Protein AF-A0A970VXB3-F1 (afdb_monomer_lite)

Structure (mmCIF, N/CA/C/O backbone):
data_AF-A0A970VXB3-F1
#
_entry.id   AF-A0A970VXB3-F1
#
loop_
_atom_site.group_PDB
_atom_site.id
_atom_site.type_symbol
_atom_site.label_atom_id
_atom_site.label_alt_id
_atom_site.label_comp_id
_atom_site.label_asym_id
_atom_site.label_entity_id
_atom_site.label_seq_id
_atom_site.pdbx_PDB_ins_code
_atom_site.Cartn_x
_atom_site.Cartn_y
_atom_site.Cartn_z
_atom_site.occupancy
_atom_site.B_iso_or_equiv
_atom_site.auth_seq_id
_atom_site.auth_comp_id
_atom_site.auth_asym_id
_atom_site.auth_atom_id
_atom_site.pdbx_PDB_model_num
ATOM 1 N N . ALA A 1 1 ? 6.087 -14.172 -5.272 1.00 83.75 1 ALA A N 1
ATOM 2 C CA . ALA A 1 1 ? 5.146 -13.213 -4.650 1.00 83.75 1 ALA A CA 1
ATOM 3 C C . ALA A 1 1 ? 5.205 -11.842 -5.327 1.00 83.75 1 ALA A C 1
ATOM 5 O O . ALA A 1 1 ? 4.204 -11.451 -5.906 1.00 83.75 1 ALA A O 1
ATOM 6 N N . ILE A 1 2 ? 6.368 -11.170 -5.339 1.00 90.56 2 ILE A N 1
ATOM 7 C CA . ILE A 1 2 ? 6.547 -9.826 -5.929 1.00 90.56 2 ILE A CA 1
ATOM 8 C C . ILE A 1 2 ? 6.097 -9.754 -7.395 1.00 90.56 2 ILE A C 1
ATOM 10 O O . ILE A 1 2 ? 5.253 -8.927 -7.710 1.00 90.56 2 ILE A O 1
ATOM 14 N N . LYS A 1 3 ? 6.582 -10.652 -8.270 1.00 89.19 3 LYS A N 1
ATOM 15 C CA . LYS A 1 3 ? 6.194 -10.663 -9.695 1.00 89.19 3 LYS A CA 1
ATOM 16 C C . LYS A 1 3 ? 4.674 -10.726 -9.892 1.00 89.19 3 LYS A C 1
ATOM 18 O O . LYS A 1 3 ? 4.113 -9.828 -10.497 1.00 89.19 3 LYS A O 1
ATOM 23 N N . ARG A 1 4 ? 4.006 -11.697 -9.256 1.00 88.50 4 ARG A N 1
ATOM 24 C CA . ARG A 1 4 ? 2.537 -11.823 -9.287 1.00 88.50 4 ARG A CA 1
ATOM 25 C C . ARG A 1 4 ? 1.829 -10.537 -8.844 1.00 88.50 4 ARG A C 1
ATOM 27 O O . ARG A 1 4 ? 0.885 -10.111 -9.490 1.00 88.50 4 ARG A O 1
ATOM 34 N N . TYR A 1 5 ? 2.288 -9.911 -7.757 1.00 89.12 5 TYR A N 1
ATOM 35 C CA . TYR A 1 5 ? 1.727 -8.634 -7.308 1.00 89.12 5 TYR A CA 1
ATOM 36 C C . TYR A 1 5 ? 1.902 -7.526 -8.358 1.00 89.12 5 TYR A C 1
ATOM 38 O O . TYR A 1 5 ? 0.970 -6.769 -8.603 1.00 89.12 5 TYR A O 1
ATOM 46 N N . LEU A 1 6 ? 3.073 -7.438 -8.994 1.00 89.56 6 LEU A N 1
ATOM 47 C CA . LEU A 1 6 ? 3.355 -6.437 -10.025 1.00 89.56 6 LEU A CA 1
ATOM 48 C C . LEU A 1 6 ? 2.587 -6.683 -11.330 1.00 89.56 6 LEU A C 1
ATOM 50 O O . LEU A 1 6 ? 2.258 -5.717 -12.019 1.00 89.56 6 LEU A O 1
ATOM 54 N N . ASP A 1 7 ? 2.271 -7.934 -11.660 1.00 85.75 7 ASP A N 1
ATOM 55 C CA . ASP A 1 7 ? 1.432 -8.282 -12.815 1.00 85.75 7 ASP A CA 1
ATOM 56 C C . ASP A 1 7 ? -0.007 -7.761 -12.633 1.00 85.75 7 ASP A C 1
ATOM 58 O O . ASP A 1 7 ? -0.636 -7.299 -13.583 1.00 85.75 7 ASP A O 1
ATOM 62 N N . GLU A 1 8 ? -0.503 -7.762 -11.393 1.00 83.31 8 GLU A N 1
ATOM 63 C CA . GLU A 1 8 ? -1.826 -7.250 -11.011 1.00 83.31 8 GLU A CA 1
ATOM 64 C C . GLU A 1 8 ? -1.806 -5.766 -10.594 1.00 83.31 8 GLU A C 1
ATOM 66 O O . GLU A 1 8 ? -2.852 -5.173 -10.312 1.00 83.31 8 GLU A O 1
ATOM 71 N N . PHE A 1 9 ? -0.625 -5.145 -10.519 1.00 83.38 9 PHE A N 1
ATOM 72 C CA . PHE A 1 9 ? -0.478 -3.774 -10.047 1.00 83.38 9 PHE A CA 1
ATOM 73 C C . PHE A 1 9 ? -0.912 -2.774 -11.134 1.00 83.38 9 PHE A C 1
ATOM 75 O O . PHE A 1 9 ? -0.262 -2.686 -12.179 1.00 83.38 9 PHE A O 1
ATOM 82 N N . PRO A 1 10 ? -1.961 -1.963 -10.888 1.00 76.50 10 PRO A N 1
ATOM 83 C CA . PRO A 1 10 ? -2.535 -1.085 -11.909 1.00 76.50 10 PRO A CA 1
ATOM 84 C C . PRO A 1 10 ? -1.721 0.197 -12.153 1.00 76.50 10 PRO A C 1
ATOM 86 O O . PRO A 1 10 ? -2.084 0.998 -13.010 1.00 76.50 10 PRO A O 1
ATOM 89 N N . GLY A 1 11 ? -0.670 0.436 -11.362 1.00 80.38 11 GLY A N 1
ATOM 90 C CA . GLY A 1 11 ? 0.188 1.610 -11.483 1.00 80.38 11 GLY A CA 1
ATOM 91 C C . GLY A 1 11 ? 1.402 1.373 -12.381 1.00 80.38 11 GLY A C 1
ATOM 92 O O . GLY A 1 11 ? 1.850 0.243 -12.583 1.00 80.38 11 GLY A O 1
ATOM 93 N N . ASP A 1 12 ? 1.970 2.479 -12.859 1.00 88.62 12 ASP A N 1
ATOM 94 C CA . ASP A 1 12 ? 3.166 2.479 -13.709 1.00 88.62 12 ASP A CA 1
ATOM 95 C C . ASP A 1 12 ? 4.457 2.759 -12.918 1.00 88.62 12 ASP A C 1
ATOM 97 O O . ASP A 1 12 ? 5.542 2.668 -13.484 1.00 88.62 12 ASP A O 1
ATOM 101 N N . ILE A 1 13 ? 4.358 3.111 -11.629 1.00 91.25 13 ILE A N 1
ATOM 102 C CA . ILE A 1 13 ? 5.490 3.438 -10.749 1.00 91.25 13 ILE A CA 1
ATOM 103 C C . ILE A 1 13 ? 5.315 2.716 -9.405 1.00 91.25 13 ILE A C 1
ATOM 105 O O . ILE A 1 13 ? 4.220 2.725 -8.839 1.00 91.25 13 ILE A O 1
ATOM 109 N N . ILE A 1 14 ? 6.384 2.099 -8.897 1.00 93.44 14 ILE A N 1
ATOM 110 C CA . ILE A 1 14 ? 6.395 1.327 -7.646 1.00 93.44 14 ILE A CA 1
ATOM 111 C C . ILE A 1 14 ? 7.708 1.544 -6.873 1.00 93.44 14 ILE A C 1
ATOM 113 O O . ILE A 1 14 ? 8.759 1.781 -7.469 1.00 93.44 14 ILE A O 1
ATOM 117 N N . CYS A 1 15 ? 7.678 1.412 -5.544 1.00 93.81 15 CYS A N 1
ATOM 118 C CA . CYS A 1 15 ? 8.873 1.363 -4.692 1.00 93.81 15 CYS A CA 1
ATOM 119 C C . CYS A 1 15 ? 8.876 0.133 -3.770 1.00 93.81 15 CYS A C 1
ATOM 121 O O . CYS A 1 15 ? 7.838 -0.491 -3.531 1.00 93.81 15 CYS A O 1
ATOM 123 N N . ALA A 1 16 ? 10.042 -0.203 -3.206 1.00 93.56 16 ALA A N 1
ATOM 124 C CA . ALA A 1 16 ? 10.208 -1.376 -2.342 1.00 93.56 16 ALA A CA 1
ATOM 125 C C . ALA A 1 16 ? 9.303 -1.346 -1.093 1.00 93.56 16 ALA A C 1
ATOM 127 O O . ALA A 1 16 ? 8.731 -2.371 -0.734 1.00 93.56 16 ALA A O 1
ATOM 128 N N . LEU A 1 17 ? 9.081 -0.178 -0.473 1.00 91.38 17 LEU A N 1
ATOM 129 C CA . LEU A 1 17 ? 8.138 -0.066 0.652 1.00 91.38 17 LEU A CA 1
ATOM 130 C C . LEU A 1 17 ? 6.707 -0.417 0.243 1.00 91.38 17 LEU A C 1
ATOM 132 O O . LEU A 1 17 ? 5.981 -1.062 0.998 1.00 91.38 17 LEU A O 1
ATOM 136 N N . GLN A 1 18 ? 6.294 -0.026 -0.959 1.00 90.19 18 GLN A N 1
ATOM 137 C CA . GLN A 1 18 ? 4.979 -0.386 -1.459 1.00 90.19 18 GLN A CA 1
ATOM 138 C C . GLN A 1 18 ? 4.872 -1.896 -1.695 1.00 90.19 18 GLN A C 1
ATOM 140 O O . GLN A 1 18 ? 3.875 -2.502 -1.312 1.00 90.19 18 GLN A O 1
ATOM 145 N N . VAL A 1 19 ? 5.918 -2.521 -2.242 1.00 93.12 19 VAL A N 1
ATOM 146 C CA . VAL A 1 19 ? 5.995 -3.982 -2.401 1.00 93.12 19 VAL A CA 1
ATOM 147 C C . VAL A 1 19 ? 5.939 -4.700 -1.050 1.00 93.12 19 VAL A C 1
ATOM 149 O O . VAL A 1 19 ? 5.197 -5.674 -0.926 1.00 93.12 19 VAL A O 1
ATOM 152 N N . TRP A 1 20 ? 6.646 -4.206 -0.030 1.00 92.62 20 TRP A N 1
ATOM 153 C CA . TRP A 1 20 ? 6.601 -4.747 1.331 1.00 92.62 20 TRP A CA 1
ATOM 154 C C . TRP A 1 20 ? 5.172 -4.793 1.870 1.00 92.62 20 TRP A C 1
ATOM 156 O O . TRP A 1 20 ? 4.664 -5.861 2.210 1.00 92.62 20 TRP A O 1
ATOM 166 N N . TYR A 1 21 ? 4.499 -3.643 1.899 1.00 87.75 21 TYR A N 1
ATOM 167 C CA . TYR A 1 21 ? 3.179 -3.542 2.514 1.00 87.75 21 TYR A CA 1
ATOM 168 C C . TYR A 1 21 ? 2.065 -4.172 1.668 1.00 87.75 21 TYR A C 1
ATOM 170 O O . TYR A 1 21 ? 1.123 -4.729 2.228 1.00 87.75 21 TYR A O 1
ATOM 178 N N . GLU A 1 22 ? 2.133 -4.069 0.338 1.00 86.00 22 GLU A N 1
ATOM 179 C CA . GLU A 1 22 ? 1.038 -4.476 -0.558 1.00 86.00 22 GLU A CA 1
ATOM 180 C C . GLU A 1 22 ? 1.261 -5.834 -1.216 1.00 86.00 22 GLU A C 1
ATOM 182 O O . GLU A 1 22 ? 0.327 -6.627 -1.311 1.00 86.00 22 GLU A O 1
ATOM 187 N N . GLY A 1 23 ? 2.483 -6.110 -1.667 1.00 87.00 23 GLY A N 1
ATOM 188 C CA . GLY A 1 23 ? 2.803 -7.339 -2.391 1.00 87.00 23 GLY A CA 1
ATOM 189 C C . GLY A 1 23 ? 3.182 -8.503 -1.484 1.00 87.00 23 GLY A C 1
ATOM 190 O O . GLY A 1 23 ? 2.880 -9.655 -1.801 1.00 87.00 23 GLY A O 1
ATOM 191 N N . LEU A 1 24 ? 3.841 -8.212 -0.361 1.00 88.25 24 LEU A N 1
ATOM 192 C CA . LEU A 1 24 ? 4.308 -9.217 0.596 1.00 88.25 24 LEU A CA 1
ATOM 193 C C . LEU A 1 24 ? 3.442 -9.296 1.859 1.00 88.25 24 LEU A C 1
ATOM 195 O O . LEU A 1 24 ? 3.561 -10.257 2.612 1.00 88.25 24 LEU A O 1
ATOM 199 N N . GLY A 1 25 ? 2.551 -8.323 2.077 1.00 83.38 25 GLY A N 1
ATOM 200 C CA . GLY A 1 25 ? 1.706 -8.263 3.272 1.00 83.38 25 GLY A CA 1
ATOM 201 C C . GLY A 1 25 ? 2.492 -7.980 4.554 1.00 83.38 25 GLY A C 1
ATOM 202 O O . GLY A 1 25 ? 2.053 -8.368 5.636 1.00 83.38 25 GLY A O 1
ATOM 203 N N . GLY A 1 26 ? 3.651 -7.332 4.430 1.00 83.31 26 GLY A N 1
ATOM 204 C CA . GLY A 1 26 ? 4.504 -6.959 5.545 1.00 83.31 26 GLY A CA 1
ATOM 205 C C . GLY A 1 26 ? 3.818 -5.996 6.516 1.00 83.31 26 GLY A C 1
ATOM 206 O O . GLY A 1 26 ? 2.949 -5.203 6.144 1.00 83.31 26 GLY A O 1
ATOM 207 N N . CYS A 1 27 ? 4.228 -6.063 7.780 1.00 81.56 27 CYS A N 1
ATOM 208 C CA . CYS A 1 27 ? 3.755 -5.198 8.856 1.00 81.56 27 CYS A CA 1
ATOM 209 C C . CYS A 1 27 ? 4.959 -4.556 9.555 1.00 81.56 27 CYS A C 1
ATOM 211 O O . CYS A 1 27 ? 5.990 -5.200 9.735 1.00 81.56 27 CYS A O 1
ATOM 213 N N . GLY A 1 28 ? 4.821 -3.292 9.961 1.00 80.81 28 GLY A N 1
ATOM 214 C CA . GLY A 1 28 ? 5.919 -2.519 10.543 1.00 80.81 28 GLY A CA 1
ATOM 215 C C . GLY A 1 28 ? 6.976 -2.084 9.523 1.00 80.81 28 GLY A C 1
ATOM 216 O O . GLY A 1 28 ? 6.799 -2.231 8.312 1.00 80.81 28 GLY A O 1
ATOM 217 N N . VAL A 1 29 ? 8.064 -1.507 10.037 1.00 86.44 29 VAL A N 1
ATOM 218 C CA . VAL A 1 29 ? 9.173 -0.988 9.226 1.00 86.44 29 VAL A CA 1
ATOM 219 C C . VAL A 1 29 ? 10.037 -2.163 8.746 1.00 86.44 29 VAL A C 1
ATOM 221 O O . VAL A 1 29 ? 10.534 -2.902 9.597 1.00 86.44 29 VAL A O 1
ATOM 224 N N . PRO A 1 30 ? 10.225 -2.356 7.425 1.00 91.12 30 PRO A N 1
ATOM 225 C CA . PRO A 1 30 ? 11.096 -3.411 6.915 1.00 91.12 30 PRO A CA 1
ATOM 226 C C . PRO A 1 30 ? 12.550 -3.155 7.312 1.00 91.12 30 PRO A C 1
ATOM 228 O O . PRO A 1 30 ? 12.994 -2.006 7.401 1.00 91.12 30 PRO A O 1
ATOM 231 N N . THR A 1 31 ? 13.302 -4.229 7.533 1.00 93.38 31 THR A N 1
ATOM 232 C CA . THR A 1 31 ? 14.731 -4.122 7.837 1.00 93.38 31 THR A CA 1
ATOM 233 C C . THR A 1 31 ? 15.521 -3.695 6.593 1.00 93.38 31 THR A C 1
ATOM 235 O O . THR A 1 31 ? 15.046 -3.853 5.464 1.00 93.38 31 THR A O 1
ATOM 238 N N . PRO A 1 32 ? 16.759 -3.191 6.748 1.00 92.94 32 PRO A N 1
ATOM 239 C CA . PRO A 1 32 ? 17.6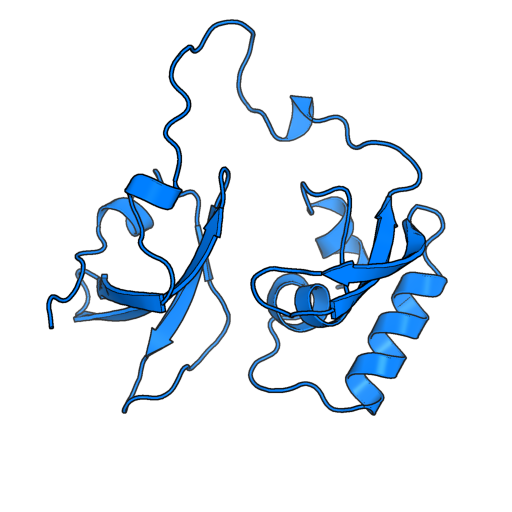22 -2.911 5.602 1.00 92.94 32 PRO A CA 1
ATOM 240 C C . PRO A 1 32 ? 17.835 -4.127 4.690 1.00 92.94 32 PRO A C 1
ATOM 242 O O . PRO A 1 32 ? 17.847 -3.971 3.472 1.00 92.94 32 PRO A O 1
ATOM 245 N N . ALA A 1 33 ? 17.922 -5.332 5.263 1.00 93.06 33 ALA A N 1
ATOM 246 C CA . ALA A 1 33 ? 18.052 -6.573 4.504 1.00 93.06 33 ALA A CA 1
ATOM 247 C C . ALA A 1 33 ? 16.787 -6.884 3.683 1.00 93.06 33 ALA A C 1
ATOM 249 O O . ALA A 1 33 ? 16.893 -7.263 2.518 1.00 93.06 33 ALA A O 1
ATOM 250 N N . ASP A 1 34 ? 15.591 -6.656 4.242 1.00 93.06 34 ASP A N 1
ATOM 251 C CA . ASP A 1 34 ? 14.331 -6.795 3.494 1.00 93.06 34 ASP A CA 1
ATOM 252 C C . ASP A 1 34 ? 14.284 -5.818 2.313 1.00 93.06 34 ASP A C 1
ATOM 254 O O . ASP A 1 34 ? 13.897 -6.175 1.197 1.00 93.06 34 ASP A O 1
ATOM 258 N N . MET A 1 35 ? 14.711 -4.574 2.551 1.00 94.25 35 MET A N 1
ATOM 259 C CA . MET A 1 35 ? 14.786 -3.540 1.520 1.00 94.25 35 MET A CA 1
ATOM 260 C C . MET A 1 35 ? 15.764 -3.918 0.409 1.00 94.25 35 MET A C 1
ATOM 262 O O . MET A 1 35 ? 15.439 -3.760 -0.769 1.00 94.25 35 MET A O 1
ATOM 266 N N . GLU A 1 36 ? 16.943 -4.429 0.754 1.00 93.31 36 GLU A N 1
ATOM 267 C CA . GLU A 1 36 ? 17.937 -4.890 -0.214 1.00 93.31 36 GLU A CA 1
ATOM 268 C C . GLU A 1 36 ? 17.416 -6.075 -1.033 1.00 93.31 36 GLU A C 1
ATOM 270 O O . GLU A 1 36 ? 17.466 -6.032 -2.261 1.00 93.31 36 GLU A O 1
ATOM 275 N N . ALA A 1 37 ? 16.815 -7.075 -0.382 1.00 94.06 37 ALA A N 1
ATOM 276 C CA . ALA A 1 37 ? 16.253 -8.242 -1.053 1.00 94.06 37 ALA A CA 1
ATOM 277 C C . ALA A 1 37 ? 15.140 -7.865 -2.047 1.00 94.06 37 ALA A C 1
ATOM 279 O O . ALA A 1 37 ? 15.123 -8.351 -3.180 1.00 94.06 37 ALA A O 1
ATOM 280 N N . MET A 1 38 ? 14.227 -6.962 -1.670 1.00 94.75 38 MET A N 1
ATOM 281 C CA . MET A 1 38 ? 13.180 -6.489 -2.583 1.00 94.75 38 MET A CA 1
ATOM 282 C C . MET A 1 38 ? 13.756 -5.709 -3.765 1.00 94.75 38 MET A C 1
ATOM 284 O O . MET A 1 38 ? 13.334 -5.931 -4.899 1.00 94.75 38 MET A O 1
ATOM 288 N N . ASN A 1 39 ? 14.724 -4.821 -3.522 1.00 93.31 39 ASN A N 1
ATOM 289 C CA . ASN A 1 39 ? 15.382 -4.083 -4.599 1.00 93.31 39 ASN A CA 1
ATOM 290 C C . ASN A 1 39 ? 16.155 -5.022 -5.531 1.00 93.31 39 ASN A C 1
ATOM 292 O O . ASN A 1 39 ? 16.104 -4.834 -6.742 1.00 93.31 39 ASN A O 1
ATOM 296 N N . ALA A 1 40 ? 16.826 -6.048 -5.003 1.00 93.44 40 ALA A N 1
ATOM 297 C CA . ALA A 1 40 ? 17.503 -7.053 -5.815 1.00 93.44 40 ALA A CA 1
ATOM 298 C C . ALA A 1 40 ? 16.513 -7.761 -6.747 1.00 93.44 40 ALA A C 1
ATOM 300 O O . ALA A 1 40 ? 16.761 -7.840 -7.945 1.00 93.44 40 ALA A O 1
ATOM 301 N N . VAL A 1 41 ? 15.346 -8.178 -6.239 1.00 94.00 41 VAL A N 1
ATOM 302 C CA . VAL A 1 41 ? 14.297 -8.774 -7.083 1.00 94.00 41 VAL A CA 1
ATOM 303 C C . VAL A 1 41 ? 13.797 -7.783 -8.134 1.00 94.00 41 VAL A C 1
ATOM 305 O O . VAL A 1 41 ? 13.723 -8.148 -9.302 1.00 94.00 41 VAL A O 1
ATOM 308 N N . LEU A 1 42 ? 13.487 -6.537 -7.762 1.00 92.56 42 LEU A N 1
ATOM 309 C CA . LEU A 1 42 ? 12.990 -5.524 -8.705 1.00 92.56 42 LEU A CA 1
ATOM 310 C C . LEU A 1 42 ? 13.981 -5.249 -9.845 1.00 92.56 42 LEU A C 1
ATOM 312 O O . LEU A 1 42 ? 13.562 -5.162 -10.992 1.00 92.56 42 LEU A O 1
ATOM 316 N N . ASN A 1 43 ? 15.283 -5.210 -9.552 1.00 92.12 43 ASN A N 1
ATOM 317 C CA . ASN A 1 43 ? 16.332 -5.021 -10.560 1.00 92.12 43 ASN A CA 1
ATOM 318 C C . ASN A 1 43 ? 16.502 -6.213 -11.521 1.00 92.12 43 ASN A C 1
ATOM 320 O O . ASN A 1 43 ? 17.159 -6.068 -12.546 1.00 92.12 43 ASN A O 1
ATOM 324 N N . THR A 1 44 ? 15.935 -7.385 -11.214 1.00 93.38 44 THR A N 1
ATOM 325 C CA . THR A 1 44 ? 15.956 -8.550 -12.123 1.00 93.38 44 THR A CA 1
ATOM 326 C C . THR A 1 44 ? 14.759 -8.602 -13.074 1.00 93.38 44 THR A C 1
ATOM 328 O O . THR A 1 44 ? 14.699 -9.484 -13.927 1.00 93.38 44 THR A O 1
ATOM 331 N N . LEU A 1 45 ? 13.777 -7.705 -12.924 1.00 91.38 45 LEU A N 1
ATOM 332 C CA . LEU A 1 45 ? 12.559 -7.721 -13.730 1.00 91.38 45 LEU A CA 1
ATOM 333 C C . LEU A 1 45 ? 12.743 -6.901 -15.009 1.00 91.38 45 LEU A C 1
ATOM 335 O O . LEU A 1 45 ? 12.854 -5.687 -14.950 1.00 91.38 45 LEU A O 1
ATOM 339 N N . GLU A 1 46 ? 12.677 -7.552 -16.169 1.00 91.12 46 GLU A N 1
ATOM 340 C CA . GLU A 1 46 ? 12.821 -6.886 -17.477 1.00 91.12 46 GLU A CA 1
ATOM 341 C C . GLU A 1 46 ? 11.709 -5.865 -17.774 1.00 91.12 46 GLU A C 1
ATOM 343 O O . GLU A 1 46 ? 11.912 -4.911 -18.521 1.00 91.12 46 GLU A O 1
ATOM 348 N N . ASP A 1 47 ? 10.530 -6.038 -17.169 1.00 90.12 47 ASP A N 1
ATOM 349 C CA . ASP A 1 47 ? 9.369 -5.169 -17.391 1.00 90.12 47 ASP A CA 1
ATOM 350 C C . ASP A 1 47 ? 9.371 -3.903 -16.512 1.00 90.12 47 ASP A C 1
ATOM 352 O O . ASP A 1 47 ? 8.438 -3.096 -16.596 1.00 90.12 47 ASP A O 1
ATOM 356 N N . TRP A 1 48 ? 10.394 -3.723 -15.667 1.00 93.94 48 TRP A N 1
ATOM 357 C CA . TRP A 1 48 ? 10.521 -2.613 -14.723 1.00 93.94 48 TRP A CA 1
ATOM 358 C C . TRP A 1 48 ? 11.941 -2.043 -14.713 1.00 93.94 48 TRP A C 1
ATOM 360 O O . TRP A 1 48 ? 12.906 -2.762 -14.494 1.00 93.94 48 TRP A O 1
ATOM 370 N N . GLU A 1 49 ? 12.074 -0.729 -14.873 1.00 94.69 49 GLU A N 1
ATOM 371 C CA . GLU A 1 49 ? 13.366 -0.037 -14.884 1.00 94.69 49 GLU A CA 1
ATOM 372 C C . GLU A 1 49 ? 13.518 0.912 -13.684 1.00 94.69 49 GLU A C 1
ATOM 374 O O . GLU A 1 49 ? 12.537 1.535 -13.267 1.00 94.69 49 GLU A O 1
ATOM 379 N N . PRO A 1 50 ? 14.723 1.053 -13.105 1.00 95.50 50 PRO A N 1
ATOM 380 C CA . PRO A 1 50 ? 14.968 2.002 -12.026 1.00 95.50 50 PRO A CA 1
ATOM 381 C C . PRO A 1 50 ? 14.930 3.446 -12.546 1.00 95.50 50 PRO A C 1
ATOM 383 O O . PRO A 1 50 ? 15.560 3.773 -13.548 1.00 95.50 50 PRO A O 1
ATOM 386 N N . ILE A 1 51 ? 14.241 4.334 -11.827 1.00 95.38 51 ILE A N 1
ATOM 387 C CA . ILE A 1 51 ? 14.065 5.749 -12.216 1.00 95.38 51 ILE A CA 1
ATOM 388 C C . ILE A 1 51 ? 14.555 6.749 -11.158 1.00 95.38 51 ILE A C 1
ATOM 390 O O . ILE A 1 51 ? 14.264 7.940 -11.238 1.00 95.38 51 ILE A O 1
ATOM 394 N N . GLY A 1 52 ? 15.298 6.274 -10.158 1.00 93.25 52 GLY A N 1
ATOM 395 C CA . GLY A 1 52 ? 15.773 7.100 -9.048 1.00 93.25 52 GLY A CA 1
ATOM 396 C C . GLY A 1 52 ? 14.689 7.383 -8.009 1.00 93.25 52 GLY A C 1
ATOM 397 O O . GLY A 1 52 ? 13.767 6.584 -7.820 1.00 93.25 52 GLY A O 1
ATOM 398 N N . ASP A 1 53 ? 14.832 8.496 -7.291 1.00 94.56 53 ASP A N 1
ATOM 399 C CA . ASP A 1 53 ? 13.950 8.831 -6.176 1.00 94.56 53 ASP A CA 1
ATOM 400 C C . ASP A 1 53 ? 12.672 9.529 -6.650 1.00 94.56 53 ASP A C 1
ATOM 402 O O . ASP A 1 53 ? 12.702 10.589 -7.275 1.00 94.56 53 ASP A O 1
ATOM 406 N N . VAL A 1 54 ? 11.526 8.954 -6.288 1.00 92.00 54 VAL A N 1
ATOM 407 C CA . VAL A 1 54 ? 10.198 9.540 -6.500 1.00 92.00 54 VAL A CA 1
ATOM 408 C C . VAL A 1 54 ? 9.557 9.801 -5.148 1.00 92.00 54 VAL A C 1
ATOM 410 O O . VAL A 1 54 ? 9.669 8.994 -4.223 1.00 92.00 54 VAL A O 1
ATOM 413 N N . ARG A 1 55 ? 8.872 10.940 -5.017 1.00 87.81 55 ARG A N 1
ATOM 414 C CA . ARG A 1 55 ? 8.137 11.283 -3.800 1.00 87.81 55 ARG A CA 1
ATOM 415 C C . ARG A 1 55 ? 6.735 10.684 -3.833 1.00 87.81 55 ARG A C 1
ATOM 417 O O . ARG A 1 55 ? 5.906 11.079 -4.645 1.00 87.81 55 ARG A O 1
ATOM 424 N N . TYR A 1 56 ? 6.467 9.788 -2.894 1.00 82.00 56 TYR A N 1
ATOM 425 C CA . TYR A 1 56 ? 5.148 9.229 -2.623 1.00 82.00 56 TYR A CA 1
ATOM 426 C C . TYR A 1 56 ? 4.523 9.964 -1.448 1.00 82.00 56 TYR A C 1
ATOM 428 O O . TYR A 1 56 ? 5.205 10.299 -0.480 1.00 82.00 56 TYR A O 1
ATOM 436 N N . GLU A 1 57 ? 3.206 10.128 -1.490 1.00 77.00 57 GLU A N 1
ATOM 437 C CA . GLU A 1 57 ? 2.443 10.716 -0.389 1.00 77.00 57 GLU A CA 1
ATOM 438 C C . GLU A 1 57 ? 2.654 9.947 0.927 1.00 77.00 57 GLU A C 1
ATOM 440 O O . GLU A 1 57 ? 2.932 10.547 1.962 1.00 77.00 57 GLU A O 1
ATOM 445 N N . LYS A 1 58 ? 2.609 8.607 0.877 1.00 71.31 58 LYS A N 1
ATOM 446 C CA . LYS A 1 58 ? 2.719 7.745 2.067 1.00 71.31 58 LYS A CA 1
ATOM 447 C C . LYS A 1 58 ? 4.154 7.434 2.493 1.00 71.31 58 LYS A C 1
ATOM 449 O O . LYS A 1 58 ? 4.410 7.210 3.673 1.00 71.31 58 LYS A O 1
ATOM 454 N N . PHE A 1 59 ? 5.074 7.353 1.538 1.00 82.06 59 PHE A N 1
ATOM 455 C CA . PHE A 1 59 ? 6.416 6.814 1.781 1.00 82.06 59 PHE A CA 1
ATOM 456 C C . PHE A 1 59 ? 7.514 7.879 1.714 1.00 82.06 59 PHE A C 1
ATOM 458 O O . PHE A 1 59 ? 8.680 7.569 1.940 1.00 82.06 59 PHE A O 1
ATOM 465 N N . GLY A 1 60 ? 7.171 9.132 1.411 1.00 85.94 60 GLY A N 1
ATOM 466 C CA . GLY A 1 60 ? 8.169 10.163 1.154 1.00 85.94 60 GLY A CA 1
ATOM 467 C C . GLY A 1 60 ? 8.990 9.851 -0.100 1.00 85.94 60 GLY A C 1
ATOM 468 O O . GLY A 1 60 ? 8.504 9.195 -1.020 1.00 85.94 60 GLY A O 1
ATOM 469 N N . ALA A 1 61 ? 10.223 10.352 -0.154 1.00 92.31 61 ALA A N 1
ATOM 470 C CA . ALA A 1 61 ? 11.141 10.079 -1.258 1.00 92.31 61 ALA A CA 1
ATOM 471 C C . ALA A 1 61 ? 11.640 8.629 -1.191 1.00 92.31 61 ALA A C 1
ATOM 473 O O . ALA A 1 61 ? 12.159 8.206 -0.160 1.00 92.31 61 ALA A O 1
ATOM 474 N N . GLN A 1 62 ? 11.457 7.874 -2.273 1.00 94.00 62 GLN A N 1
ATOM 475 C CA . GLN A 1 62 ? 11.821 6.463 -2.352 1.00 94.00 62 GLN A CA 1
ATOM 476 C C . GLN A 1 62 ? 12.460 6.126 -3.695 1.00 94.00 62 GLN A C 1
ATOM 478 O O . GLN A 1 62 ? 11.944 6.528 -4.743 1.00 94.00 62 GLN A O 1
ATOM 483 N N . LYS A 1 63 ? 13.485 5.267 -3.660 1.00 92.88 63 LYS A N 1
ATOM 484 C CA . LYS A 1 63 ? 14.020 4.609 -4.856 1.00 92.88 63 LYS A CA 1
ATOM 485 C C . LYS A 1 63 ? 12.909 3.829 -5.545 1.00 92.88 63 LYS A C 1
ATOM 487 O O . LYS A 1 63 ? 12.242 2.997 -4.922 1.00 92.88 63 LYS A O 1
ATOM 492 N N . SER A 1 64 ? 12.698 4.142 -6.814 1.00 95.06 64 SER A N 1
ATOM 493 C CA . SER A 1 64 ? 11.507 3.736 -7.543 1.00 95.06 64 SER A CA 1
ATOM 494 C C . SER A 1 64 ? 11.829 3.088 -8.868 1.00 95.06 64 SER A C 1
ATOM 496 O O . SER A 1 64 ? 12.866 3.341 -9.481 1.00 95.06 64 SER A O 1
ATOM 498 N N . PHE A 1 65 ? 10.875 2.280 -9.304 1.00 95.94 65 PHE A N 1
ATOM 499 C CA . PHE A 1 65 ? 10.886 1.584 -10.570 1.00 95.94 65 PHE A CA 1
ATOM 500 C C . PHE A 1 65 ? 9.671 2.013 -11.376 1.00 95.94 65 PHE A C 1
ATOM 502 O O . PHE A 1 65 ? 8.587 2.211 -10.820 1.00 95.94 65 PHE A O 1
ATOM 509 N N . LYS A 1 66 ? 9.854 2.143 -12.684 1.00 94.38 66 LYS A N 1
ATOM 510 C CA . LYS A 1 66 ? 8.790 2.426 -13.636 1.00 94.38 66 LYS A CA 1
ATOM 511 C C . LYS A 1 66 ? 8.614 1.245 -14.568 1.00 94.38 66 LYS A C 1
ATOM 513 O O . LYS A 1 66 ? 9.580 0.580 -14.923 1.00 94.38 66 LYS A O 1
ATOM 518 N N . ARG A 1 67 ? 7.379 0.980 -14.968 1.00 91.75 67 ARG A N 1
ATOM 519 C CA . ARG A 1 67 ? 7.093 -0.058 -15.952 1.00 91.75 67 ARG A CA 1
ATOM 520 C C . ARG A 1 67 ? 7.645 0.355 -17.321 1.00 91.75 67 ARG A C 1
ATOM 522 O O . ARG A 1 67 ? 7.386 1.471 -17.772 1.00 91.75 67 ARG A O 1
ATOM 529 N N . VAL A 1 68 ? 8.359 -0.551 -17.990 1.00 89.50 68 VAL A N 1
ATOM 530 C CA . VAL A 1 68 ? 8.972 -0.299 -19.311 1.00 89.50 68 VAL A CA 1
ATOM 531 C C . VAL A 1 68 ? 7.902 -0.141 -20.396 1.00 89.50 68 VAL A C 1
ATOM 533 O O . VAL A 1 68 ? 8.001 0.717 -21.271 1.00 89.50 68 VAL A O 1
ATOM 536 N N . LYS A 1 69 ? 6.835 -0.944 -20.329 1.00 82.69 69 LYS A N 1
ATOM 537 C CA . LYS A 1 69 ? 5.671 -0.835 -21.217 1.00 82.69 69 LYS A CA 1
ATOM 538 C C . LYS A 1 69 ? 4.472 -0.335 -20.430 1.00 82.69 69 LYS A C 1
ATOM 540 O O . LYS A 1 69 ? 4.155 -0.891 -19.382 1.00 82.69 69 LYS A O 1
ATOM 545 N N . ALA A 1 70 ? 3.798 0.690 -20.949 1.00 65.25 70 ALA A N 1
ATOM 546 C CA . ALA A 1 70 ? 2.571 1.195 -20.348 1.00 65.25 70 ALA A CA 1
ATOM 547 C C . ALA A 1 70 ? 1.540 0.065 -20.224 1.00 65.25 70 ALA A C 1
ATOM 549 O O . ALA A 1 70 ? 1.341 -0.715 -21.158 1.00 65.25 70 ALA A O 1
ATOM 550 N N . LEU A 1 71 ? 0.901 -0.019 -19.060 1.00 67.31 71 LEU A N 1
ATOM 551 C CA . LEU A 1 71 ? -0.161 -0.982 -18.820 1.00 67.31 71 LEU A CA 1
ATOM 552 C C . LEU A 1 71 ? -1.335 -0.702 -19.771 1.00 67.31 71 LEU A C 1
ATOM 554 O O . LEU A 1 71 ? -1.720 0.456 -19.954 1.00 67.31 71 LEU A O 1
ATOM 558 N N . ASP A 1 72 ? -1.945 -1.747 -20.333 1.00 65.44 72 ASP A N 1
ATOM 559 C CA . ASP A 1 72 ? -3.237 -1.598 -21.003 1.00 65.44 72 ASP A CA 1
ATOM 560 C C . ASP A 1 72 ? -4.304 -1.278 -19.948 1.00 65.44 72 ASP A C 1
ATOM 562 O O . ASP A 1 72 ? -4.849 -2.159 -19.276 1.00 65.44 72 ASP A O 1
ATOM 566 N N . LYS A 1 73 ? -4.566 0.019 -19.770 1.00 56.94 73 LYS A N 1
ATOM 567 C CA . LYS A 1 73 ? -5.487 0.542 -18.755 1.00 56.94 73 LYS A CA 1
ATOM 568 C C . LYS A 1 73 ? -6.911 0.025 -18.958 1.00 56.94 73 LYS A C 1
ATOM 570 O O . LYS A 1 73 ? -7.648 -0.061 -17.978 1.00 56.94 73 LYS A O 1
ATOM 575 N N . ASN A 1 74 ? -7.274 -0.406 -20.169 1.00 56.38 74 ASN A N 1
ATOM 576 C CA . ASN A 1 74 ? -8.600 -0.943 -20.471 1.00 56.38 74 ASN A CA 1
ATOM 577 C C . ASN A 1 74 ? -8.861 -2.298 -19.793 1.00 56.38 74 ASN A C 1
ATOM 579 O O . ASN A 1 74 ? -10.011 -2.645 -19.556 1.00 56.38 74 ASN A O 1
ATOM 583 N N . LYS A 1 75 ? -7.818 -3.051 -19.408 1.00 54.53 75 LYS A N 1
ATOM 584 C CA . LYS A 1 75 ? -7.979 -4.296 -18.628 1.00 54.53 75 LYS A CA 1
ATOM 585 C C . LYS A 1 75 ? -8.372 -4.068 -17.168 1.00 54.53 75 LYS A C 1
ATOM 587 O O . LYS A 1 75 ? -8.929 -4.967 -16.547 1.00 54.53 75 LYS A O 1
ATOM 592 N N . PHE A 1 76 ? -8.065 -2.895 -16.617 1.00 52.88 76 PHE A N 1
ATOM 593 C CA . PHE A 1 76 ? -8.327 -2.546 -15.214 1.00 52.88 76 PHE A CA 1
ATOM 594 C C . PHE A 1 76 ? -9.501 -1.573 -15.076 1.00 52.88 76 PHE A C 1
ATOM 596 O O . PHE A 1 76 ? -10.174 -1.537 -14.048 1.00 52.88 76 PHE A O 1
ATOM 603 N N . MET A 1 77 ? -9.763 -0.807 -16.132 1.00 49.62 77 MET A N 1
ATOM 604 C CA . MET A 1 77 ? -10.939 0.027 -16.310 1.00 49.62 77 MET A CA 1
ATOM 605 C C . MET A 1 77 ? -12.046 -0.845 -16.906 1.00 49.62 77 MET A C 1
ATOM 607 O O . MET A 1 77 ? -12.199 -0.905 -18.120 1.00 49.62 77 MET A O 1
ATOM 611 N N . GLY A 1 78 ? -12.831 -1.531 -16.077 1.00 43.66 78 GLY A N 1
ATOM 612 C CA . GLY A 1 78 ? -14.063 -2.205 -16.513 1.00 43.66 78 GLY A CA 1
ATOM 613 C C . GLY A 1 78 ? -15.156 -1.229 -16.981 1.00 43.66 78 GLY A C 1
ATOM 614 O O . GLY A 1 78 ? -16.295 -1.335 -16.542 1.00 43.66 78 GLY A O 1
ATOM 615 N N . GLY A 1 79 ? -14.820 -0.239 -17.810 1.00 38.44 79 GLY A N 1
ATOM 616 C CA . GLY A 1 79 ? -15.694 0.847 -18.225 1.00 38.44 79 GLY A CA 1
ATOM 617 C C . GLY A 1 79 ? -15.430 1.218 -19.676 1.00 38.44 79 GLY A C 1
ATOM 618 O O . GLY A 1 79 ? -14.407 1.822 -19.991 1.00 38.44 79 GLY A O 1
ATOM 619 N N . GLY A 1 80 ? -16.373 0.851 -20.544 1.00 34.56 80 GLY A N 1
ATOM 620 C CA . GLY A 1 80 ? -16.467 1.401 -21.891 1.00 34.56 80 GLY A CA 1
ATOM 621 C C . GLY A 1 80 ? -16.689 2.916 -21.874 1.00 34.56 80 GLY A C 1
ATOM 622 O O . GLY A 1 80 ? -16.975 3.520 -20.837 1.00 34.56 80 GLY A O 1
ATOM 623 N N . GLU A 1 81 ? -16.535 3.525 -23.047 1.00 35.88 81 GLU A N 1
ATOM 624 C CA . GLU A 1 81 ? -16.765 4.948 -23.287 1.00 35.88 81 GLU A CA 1
ATOM 625 C C . GLU A 1 81 ? -18.112 5.410 -22.696 1.00 35.88 81 GLU A C 1
ATOM 627 O O . GLU A 1 81 ? -19.160 4.853 -23.015 1.00 35.88 81 GLU A O 1
ATOM 632 N N . GLY A 1 82 ? -18.090 6.444 -21.842 1.00 38.94 82 GLY A N 1
ATOM 633 C CA . GLY A 1 82 ? -19.304 7.189 -21.482 1.00 38.94 82 GLY A CA 1
ATOM 634 C C . GLY A 1 82 ? -19.785 7.153 -20.027 1.00 38.94 82 GLY A C 1
ATOM 635 O O . GLY A 1 82 ? -20.991 7.078 -19.811 1.00 38.94 82 GLY A O 1
ATOM 636 N N . GLN A 1 83 ? -18.920 7.298 -19.016 1.00 43.91 83 GLN A N 1
ATOM 637 C CA . GLN A 1 83 ? -19.396 7.673 -17.669 1.00 43.91 83 GLN A CA 1
ATOM 638 C C . GLN A 1 83 ? -18.742 8.962 -17.141 1.00 43.91 83 GLN A C 1
ATOM 640 O O . GLN A 1 83 ? -17.629 8.936 -16.607 1.00 43.91 83 GLN A O 1
ATOM 645 N N . PRO A 1 84 ? -19.430 10.114 -17.274 1.00 47.41 84 PRO A N 1
ATOM 646 C CA . PRO A 1 84 ? -19.025 11.374 -16.677 1.00 47.41 84 PRO A CA 1
ATOM 647 C C . PRO A 1 84 ? -19.546 11.456 -15.235 1.00 47.41 84 PRO A C 1
ATOM 649 O O . PRO A 1 84 ? -20.695 11.802 -14.997 1.00 47.41 84 PRO A O 1
ATOM 652 N N . ASN A 1 85 ? -18.697 11.109 -14.268 1.00 42.16 85 ASN A N 1
ATOM 653 C CA . ASN A 1 85 ? -18.548 11.800 -12.980 1.00 42.16 85 ASN A CA 1
ATOM 654 C C . ASN A 1 85 ? -17.513 11.036 -12.158 1.00 42.16 85 ASN A C 1
ATOM 656 O O . ASN A 1 85 ? -17.800 10.020 -11.528 1.00 42.16 85 ASN A O 1
ATOM 660 N N . LYS A 1 86 ? -16.272 11.530 -12.208 1.00 48.47 86 LYS A N 1
ATOM 661 C CA . LYS A 1 86 ? -15.154 11.052 -11.395 1.00 48.47 86 LYS A CA 1
ATOM 662 C C . LYS A 1 86 ? -15.509 11.259 -9.929 1.00 48.47 86 LYS A C 1
ATOM 664 O O . LYS A 1 86 ? -15.297 12.340 -9.385 1.00 48.47 86 LYS A O 1
ATOM 669 N N . LEU A 1 87 ? -16.044 10.224 -9.294 1.00 49.72 87 LEU A N 1
ATOM 670 C CA . LEU A 1 87 ? -16.157 10.164 -7.850 1.00 49.72 87 LEU A CA 1
ATOM 671 C C . LEU A 1 87 ? -14.727 10.183 -7.298 1.00 49.72 87 LEU A C 1
ATOM 673 O O . LEU A 1 87 ? -14.027 9.174 -7.287 1.00 49.72 87 LEU A O 1
ATOM 677 N N . MET A 1 88 ? -14.232 11.370 -6.954 1.00 52.81 88 MET A N 1
ATOM 678 C CA . MET A 1 88 ? -12.897 11.515 -6.394 1.00 52.81 88 MET A CA 1
ATOM 679 C C . MET A 1 88 ? -12.937 10.945 -4.983 1.00 52.81 88 MET A C 1
ATOM 681 O O . MET A 1 88 ? -13.452 11.579 -4.068 1.00 52.81 88 MET A O 1
ATOM 685 N N . VAL A 1 89 ? -12.391 9.744 -4.837 1.00 54.75 89 VAL A N 1
ATOM 686 C CA . VAL A 1 89 ? -12.312 8.929 -3.614 1.00 54.75 89 VAL A CA 1
ATOM 687 C C . VAL A 1 89 ? -11.835 9.714 -2.391 1.00 54.75 89 VAL A C 1
ATOM 689 O O . VAL A 1 89 ? -12.303 9.472 -1.279 1.00 54.75 89 VAL A O 1
ATOM 692 N N . GLN A 1 90 ? -10.986 10.718 -2.619 1.00 53.47 90 GLN A N 1
ATOM 693 C CA . GLN A 1 90 ? -10.518 11.678 -1.618 1.00 53.47 90 GLN A CA 1
ATOM 694 C C . GLN A 1 90 ? -11.656 12.418 -0.884 1.00 53.47 90 GLN A C 1
ATOM 696 O O . GLN A 1 90 ? -11.457 12.846 0.248 1.00 53.47 90 GLN A O 1
ATOM 701 N N . HIS A 1 91 ? -12.850 12.534 -1.479 1.00 57.00 91 HIS A N 1
ATOM 702 C CA . HIS A 1 91 ? -14.031 13.136 -0.843 1.00 57.00 91 HIS A CA 1
ATOM 703 C C . HIS A 1 91 ? -14.842 12.154 0.012 1.00 57.00 91 HIS A C 1
ATOM 705 O O . HIS A 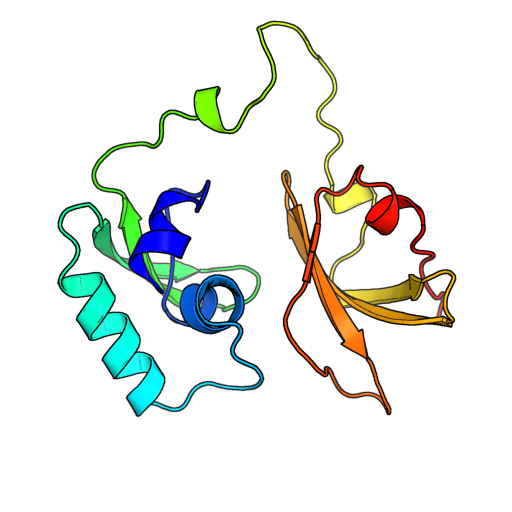1 91 ? -15.650 12.598 0.822 1.00 57.00 91 HIS A O 1
ATOM 711 N N . LEU A 1 92 ? -14.655 10.841 -0.161 1.00 70.12 92 LEU A N 1
ATOM 712 C CA . LEU A 1 92 ? -15.358 9.824 0.627 1.00 70.12 92 LEU A CA 1
ATOM 713 C C . LEU A 1 92 ? -14.590 9.448 1.893 1.00 70.12 92 LEU A C 1
ATOM 715 O O . LEU A 1 92 ? -15.183 9.280 2.952 1.00 70.12 92 LEU A O 1
ATOM 719 N N . PHE A 1 93 ? -13.267 9.315 1.773 1.00 83.25 93 PHE A N 1
ATOM 720 C CA . PHE A 1 93 ? -12.400 8.899 2.868 1.00 83.25 93 PHE A CA 1
ATOM 721 C C . PHE A 1 93 ? -11.253 9.884 3.041 1.00 83.25 93 PHE A C 1
ATOM 723 O O . PHE A 1 93 ? -10.396 10.031 2.168 1.00 83.25 93 PHE A O 1
ATOM 730 N N . LYS A 1 94 ? -11.206 10.516 4.210 1.00 86.31 94 LYS A N 1
ATOM 731 C CA . LYS A 1 94 ? -10.117 11.401 4.626 1.00 86.31 94 LYS A CA 1
ATOM 732 C C . LYS A 1 94 ? -8.894 10.595 5.060 1.00 86.31 94 LYS A C 1
ATOM 734 O O . LYS A 1 94 ? -8.991 9.712 5.918 1.00 86.31 94 LYS A O 1
ATOM 739 N N . LEU A 1 95 ? -7.735 10.942 4.502 1.00 86.94 95 LEU A N 1
ATOM 740 C CA . LEU A 1 95 ? -6.449 10.359 4.875 1.00 86.94 95 LEU A CA 1
ATOM 741 C C . LEU A 1 95 ? -6.160 10.573 6.370 1.00 86.94 95 LEU A C 1
ATOM 743 O O . LEU A 1 95 ? -6.346 11.662 6.907 1.00 86.94 95 LEU A O 1
ATOM 747 N N . GLY A 1 96 ? -5.694 9.525 7.047 1.00 87.62 96 GLY A N 1
ATOM 748 C CA . GLY A 1 96 ? -5.293 9.554 8.453 1.00 87.62 96 GLY A CA 1
ATOM 749 C C . GLY A 1 96 ? -6.435 9.415 9.461 1.00 87.62 96 GLY A C 1
ATOM 750 O O . GLY A 1 96 ? -6.146 9.165 10.633 1.00 87.62 96 GLY A O 1
ATOM 751 N N . ARG A 1 97 ? -7.698 9.523 9.029 1.00 91.62 97 ARG A N 1
ATOM 752 C CA . ARG A 1 97 ? -8.877 9.394 9.898 1.00 91.62 97 ARG A CA 1
ATOM 753 C C . ARG A 1 97 ? -9.194 7.940 10.246 1.00 91.62 97 ARG A C 1
ATOM 755 O O . ARG A 1 97 ? -8.780 7.009 9.544 1.00 91.62 97 ARG A O 1
ATOM 762 N N . LEU A 1 98 ? -9.905 7.771 11.361 1.00 94.88 98 LEU A N 1
ATOM 763 C CA . LEU A 1 98 ? -10.367 6.484 11.869 1.00 94.88 98 LEU A CA 1
ATOM 764 C C . LEU A 1 98 ? -11.816 6.238 11.457 1.00 94.88 98 LEU A C 1
ATOM 766 O O . LEU A 1 98 ? -12.632 7.154 11.458 1.00 94.88 98 LEU A O 1
ATOM 770 N N . TYR A 1 99 ? -12.126 4.990 11.135 1.00 95.25 99 TYR A N 1
ATOM 771 C CA . TYR A 1 99 ? -13.451 4.555 10.723 1.00 95.25 99 TYR A CA 1
ATOM 772 C C . TYR A 1 99 ? -13.824 3.276 11.457 1.00 95.25 99 TYR A C 1
ATOM 774 O O . TYR A 1 99 ? -12.988 2.388 11.625 1.00 95.25 99 TYR A O 1
ATOM 782 N N . LYS A 1 100 ? -15.079 3.166 11.881 1.00 97.12 100 LYS A N 1
ATOM 783 C CA . LYS A 1 100 ? -15.626 1.978 12.532 1.00 97.12 100 LYS A CA 1
ATOM 784 C C . LYS A 1 100 ? -16.384 1.132 11.512 1.00 97.12 100 LYS A C 1
ATOM 786 O O . LYS A 1 100 ? -17.228 1.656 10.789 1.00 97.12 100 LYS A O 1
ATOM 791 N N . ALA A 1 101 ? -16.087 -0.163 11.468 1.00 95.88 101 ALA A N 1
ATOM 792 C CA . ALA A 1 101 ? -16.856 -1.140 10.704 1.00 95.88 101 ALA A CA 1
ATOM 793 C C . ALA A 1 101 ? -18.082 -1.636 11.500 1.00 95.88 101 ALA A C 1
ATOM 795 O O . ALA A 1 101 ? -18.101 -1.517 12.730 1.00 95.88 101 ALA A O 1
ATOM 796 N N . PRO A 1 102 ? -19.090 -2.243 10.841 1.00 95.31 102 PRO A N 1
ATOM 797 C CA . PRO A 1 102 ? -20.285 -2.764 11.515 1.00 95.31 102 PRO A CA 1
ATOM 798 C C . PRO A 1 102 ? -19.994 -3.814 12.596 1.00 95.31 102 PRO A C 1
ATOM 800 O O . PRO A 1 102 ? -20.725 -3.912 13.577 1.00 95.31 102 PRO A O 1
ATOM 803 N N . ASP A 1 103 ? -18.901 -4.566 12.447 1.00 95.06 103 ASP A N 1
ATOM 804 C CA . ASP A 1 103 ? -18.439 -5.562 13.422 1.00 95.06 103 ASP A CA 1
ATOM 805 C C . ASP A 1 103 ? -17.693 -4.957 14.628 1.00 95.06 103 ASP A C 1
ATOM 807 O O . ASP A 1 103 ? -17.234 -5.678 15.512 1.00 95.06 103 ASP A O 1
ATOM 811 N N . GLY A 1 104 ? -17.571 -3.628 14.681 1.00 94.62 104 GLY A N 1
ATOM 812 C CA . GLY A 1 104 ? -16.951 -2.893 15.776 1.00 94.62 104 GLY A CA 1
ATOM 813 C C . GLY A 1 104 ? -15.449 -2.662 15.634 1.00 94.62 104 GLY A C 1
ATOM 814 O O . GLY A 1 104 ? -14.903 -1.884 16.419 1.00 94.62 104 GLY A O 1
ATOM 815 N N . ARG A 1 105 ? -14.781 -3.262 14.640 1.00 96.00 105 ARG A N 1
ATOM 816 C CA . ARG A 1 105 ? -13.353 -3.019 14.394 1.00 96.00 105 ARG A CA 1
ATOM 817 C C . ARG A 1 105 ? -13.110 -1.594 13.909 1.00 96.00 105 ARG A C 1
ATOM 819 O O . ARG A 1 105 ? -13.928 -1.010 13.196 1.00 96.00 105 ARG A O 1
ATOM 826 N N . ILE A 1 106 ? -11.963 -1.043 14.295 1.00 96.81 106 ILE A N 1
ATOM 827 C CA . ILE A 1 106 ? -11.546 0.313 13.931 1.00 96.81 106 ILE A CA 1
ATOM 828 C C . ILE A 1 106 ? -10.467 0.217 12.864 1.00 96.81 106 ILE A C 1
ATOM 830 O O . ILE A 1 106 ? -9.535 -0.568 12.991 1.00 96.81 106 ILE A O 1
ATOM 834 N N . PHE A 1 107 ? -10.566 1.043 11.831 1.00 95.81 107 PHE A N 1
ATOM 835 C CA . PHE A 1 107 ? -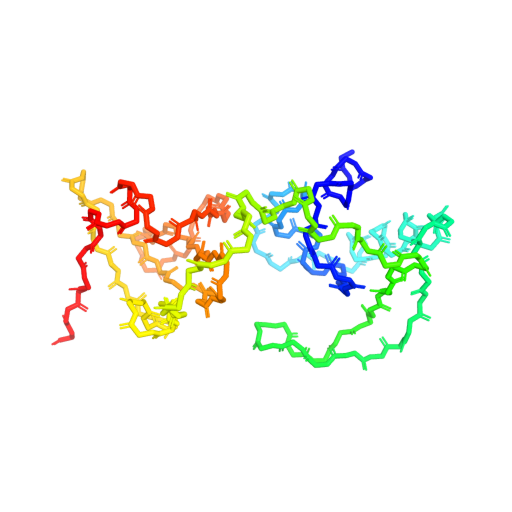9.619 1.099 10.730 1.00 95.81 107 PHE A CA 1
ATOM 836 C C . PHE A 1 107 ? -9.088 2.513 10.550 1.00 95.81 107 PHE A C 1
ATOM 838 O O . PHE A 1 107 ? -9.850 3.474 10.566 1.00 95.81 107 PHE A O 1
ATOM 845 N N . LYS A 1 108 ? -7.781 2.651 10.327 1.00 94.25 108 LYS A N 1
ATOM 846 C CA . LYS A 1 108 ? -7.165 3.916 9.922 1.00 94.25 108 LYS A CA 1
ATOM 847 C C . LYS A 1 108 ? -6.949 3.925 8.421 1.00 94.25 1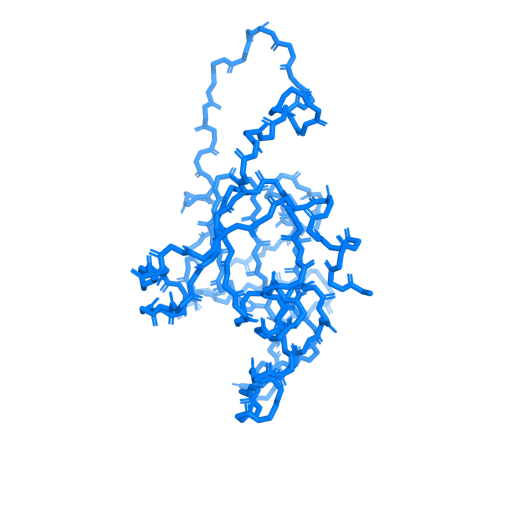08 LYS A C 1
ATOM 849 O O . LYS A 1 108 ? -6.250 3.053 7.901 1.00 94.25 108 LYS A O 1
ATOM 854 N N . VAL A 1 109 ? -7.489 4.932 7.739 1.00 91.56 109 VAL A N 1
ATOM 855 C CA . VAL A 1 109 ? -7.226 5.146 6.312 1.00 91.56 109 VAL A CA 1
ATOM 856 C C . VAL A 1 109 ? -5.812 5.692 6.159 1.00 91.56 109 VAL A C 1
ATOM 858 O O . VAL A 1 109 ? -5.484 6.765 6.659 1.00 91.56 109 VAL A O 1
ATOM 861 N N . VAL A 1 110 ? -4.958 4.941 5.472 1.00 87.81 110 VAL A N 1
ATOM 862 C CA . VAL A 1 110 ? -3.559 5.312 5.205 1.00 87.81 110 VAL A CA 1
ATOM 863 C C . VAL A 1 110 ? -3.307 5.655 3.743 1.00 87.81 110 VAL A C 1
ATOM 865 O O . VAL A 1 110 ? -2.235 6.165 3.435 1.00 87.81 110 VAL A O 1
ATOM 868 N N . VAL A 1 111 ? -4.264 5.366 2.856 1.00 81.31 111 VAL A N 1
ATOM 869 C CA . VAL A 1 111 ? -4.303 5.881 1.481 1.00 81.31 111 VAL A CA 1
ATOM 870 C C . VAL A 1 111 ? -5.754 6.099 1.067 1.00 81.31 111 VAL A C 1
ATOM 872 O O . VAL A 1 111 ? -6.590 5.219 1.285 1.00 81.31 111 VAL A O 1
ATOM 875 N N . SER A 1 112 ? -6.011 7.238 0.430 1.00 78.38 112 SER A N 1
ATOM 876 C CA . SER A 1 112 ? -7.257 7.550 -0.267 1.00 78.38 112 SER A CA 1
ATOM 877 C C . SER A 1 112 ? -6.905 8.009 -1.683 1.00 78.38 112 SER A C 1
ATOM 879 O O . SER A 1 112 ? -6.514 9.154 -1.892 1.00 78.38 112 SER A O 1
ATOM 881 N N . ASP A 1 113 ? -6.948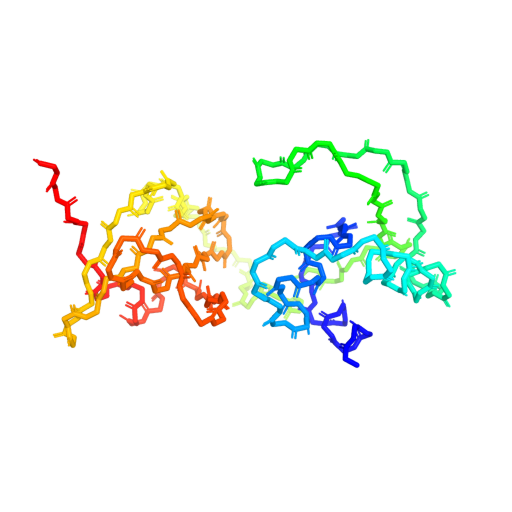 7.082 -2.641 1.00 68.12 113 ASP A N 1
ATOM 882 C CA . ASP A 1 113 ? -6.549 7.311 -4.034 1.00 68.12 113 ASP A CA 1
ATOM 883 C C . ASP A 1 113 ? -7.720 7.009 -4.981 1.00 68.12 113 ASP A C 1
ATOM 885 O O . ASP A 1 113 ? -8.661 6.312 -4.612 1.00 68.12 113 ASP A O 1
ATOM 889 N N . VAL A 1 114 ? -7.657 7.508 -6.217 1.00 61.41 114 VAL A N 1
ATOM 890 C CA . VAL A 1 114 ? -8.736 7.512 -7.223 1.00 61.41 114 VAL A CA 1
ATOM 891 C C . VAL A 1 114 ? -9.367 6.133 -7.447 1.00 61.41 114 VAL A C 1
ATOM 893 O O . VAL A 1 114 ? -10.548 6.051 -7.767 1.00 61.41 114 VAL A O 1
ATOM 896 N N . PHE A 1 115 ? -8.612 5.050 -7.253 1.00 66.44 115 PHE A N 1
ATOM 897 C CA . PHE A 1 115 ? -9.064 3.691 -7.564 1.00 66.44 115 PHE A CA 1
ATOM 898 C C . PHE A 1 115 ? -9.153 2.754 -6.353 1.00 66.44 115 PHE A C 1
ATOM 900 O O . PHE A 1 115 ? -9.606 1.620 -6.493 1.00 66.44 115 PHE A O 1
ATOM 907 N N . ASN A 1 116 ? -8.673 3.157 -5.172 1.00 76.19 116 ASN A N 1
ATOM 908 C CA . ASN A 1 116 ? -8.725 2.319 -3.972 1.00 76.19 116 ASN A CA 1
ATOM 909 C C . ASN A 1 116 ? -8.490 3.107 -2.681 1.00 76.19 116 ASN A C 1
ATOM 911 O O . ASN A 1 116 ? -7.766 4.100 -2.648 1.00 76.19 116 ASN A O 1
ATOM 915 N N . ILE A 1 117 ? -9.052 2.575 -1.599 1.00 86.06 117 ILE A N 1
ATOM 916 C CA . ILE A 1 117 ? -8.686 2.935 -0.232 1.00 86.06 117 ILE A CA 1
ATOM 917 C C . ILE A 1 117 ? -7.798 1.850 0.365 1.00 86.06 117 ILE A C 1
ATOM 919 O O . ILE A 1 117 ? -7.977 0.657 0.090 1.00 86.06 117 ILE A O 1
ATOM 923 N N . ARG A 1 118 ? -6.846 2.266 1.205 1.00 87.62 118 ARG A N 1
ATOM 924 C CA . ARG A 1 118 ? -6.022 1.348 1.993 1.00 87.62 118 ARG A CA 1
ATOM 925 C C . ARG A 1 118 ? -6.132 1.653 3.474 1.00 87.62 118 ARG A C 1
ATOM 927 O O . ARG A 1 118 ? -6.027 2.810 3.883 1.00 87.62 118 ARG A O 1
ATOM 934 N N . LEU A 1 119 ? -6.311 0.602 4.263 1.00 92.50 119 LEU A N 1
ATOM 935 C CA . LEU A 1 119 ? -6.600 0.681 5.691 1.00 92.50 119 LEU A CA 1
ATOM 936 C C . LEU A 1 119 ? -5.785 -0.339 6.484 1.00 92.50 119 LEU A C 1
ATOM 938 O O . LEU A 1 119 ? -5.514 -1.439 6.006 1.00 92.50 119 LEU A O 1
ATOM 942 N N . PHE A 1 120 ? -5.457 0.026 7.718 1.00 94.94 120 PHE A N 1
ATOM 943 C CA . PHE A 1 120 ? -5.004 -0.904 8.751 1.00 94.94 120 PHE A CA 1
ATOM 944 C C . PHE A 1 120 ? -6.029 -0.964 9.871 1.00 94.94 120 PHE A C 1
ATOM 946 O O . PHE A 1 120 ? -6.603 0.068 10.221 1.00 94.94 120 PHE A O 1
ATOM 953 N N . GLU A 1 121 ? -6.224 -2.145 10.449 1.00 95.56 121 GLU A N 1
ATOM 954 C CA . GLU A 1 121 ? -6.978 -2.277 11.693 1.00 95.56 121 GLU A CA 1
ATOM 955 C C . GLU A 1 121 ? -6.203 -1.607 12.834 1.00 95.56 121 GLU A C 1
ATOM 957 O O . GLU A 1 121 ? -4.974 -1.687 12.891 1.00 95.56 121 GLU A O 1
ATOM 962 N N . ILE A 1 122 ? -6.918 -0.929 13.727 1.00 96.12 122 ILE A N 1
ATOM 963 C CA . ILE A 1 122 ? -6.389 -0.320 14.940 1.00 96.12 122 ILE A CA 1
ATOM 964 C C . ILE A 1 122 ? -6.865 -1.129 16.138 1.00 96.12 122 ILE A C 1
ATOM 966 O O . ILE A 1 122 ? -8.065 -1.240 16.388 1.00 96.12 122 ILE A O 1
ATOM 970 N N . LYS A 1 123 ? -5.906 -1.627 16.915 1.00 93.12 123 LYS A N 1
ATOM 971 C CA . LYS A 1 123 ? -6.139 -2.288 18.196 1.00 93.12 123 LYS A CA 1
ATOM 972 C C . LYS A 1 123 ? -5.204 -1.688 19.237 1.00 93.12 123 LYS A C 1
ATOM 974 O O . LYS A 1 123 ? -4.012 -1.543 18.977 1.00 93.12 123 LYS A O 1
ATOM 979 N N . ASP A 1 124 ? -5.753 -1.271 20.375 1.00 91.69 124 ASP A N 1
ATOM 980 C CA . ASP A 1 124 ? -5.005 -0.635 21.471 1.00 91.69 124 ASP A CA 1
ATOM 981 C C . ASP A 1 124 ? -4.122 0.543 21.001 1.00 91.69 124 ASP A C 1
ATOM 983 O O . ASP A 1 124 ? -2.965 0.695 21.394 1.00 91.69 124 ASP A O 1
ATOM 987 N N . GLY A 1 125 ? -4.656 1.354 20.078 1.00 87.81 125 GLY A N 1
ATOM 988 C CA . GLY A 1 125 ? -3.968 2.515 19.497 1.00 87.81 125 GLY A CA 1
ATOM 989 C C . GLY A 1 125 ? -2.882 2.188 18.463 1.00 87.81 125 GLY A C 1
ATOM 990 O O . GLY A 1 125 ? -2.237 3.102 17.950 1.00 87.81 125 GLY A O 1
ATOM 991 N N . LYS A 1 126 ? -2.674 0.911 18.121 1.00 90.62 126 LYS A N 1
ATOM 992 C CA . LYS A 1 126 ? -1.636 0.462 17.183 1.00 90.62 126 LYS A CA 1
ATOM 993 C C . LYS A 1 126 ? -2.246 -0.117 15.913 1.00 90.62 126 LYS A C 1
ATOM 995 O O . LYS A 1 126 ? -3.272 -0.787 15.963 1.00 90.62 126 LYS A O 1
ATOM 1000 N N . MET A 1 127 ? -1.586 0.116 14.778 1.00 92.31 127 MET A N 1
ATOM 1001 C CA . MET A 1 127 ? -1.902 -0.581 13.529 1.00 92.31 127 MET A CA 1
ATOM 1002 C C . MET A 1 127 ? -1.523 -2.056 13.657 1.00 92.31 127 MET A C 1
ATOM 1004 O O . MET A 1 127 ? -0.395 -2.365 14.044 1.00 92.31 127 MET A O 1
ATOM 1008 N N . VAL A 1 128 ? -2.451 -2.951 13.330 1.00 91.00 128 VAL A N 1
ATOM 1009 C CA . VAL A 1 128 ? -2.263 -4.403 13.409 1.00 91.00 128 VAL A CA 1
ATOM 1010 C C . VAL A 1 128 ? -2.689 -5.094 12.116 1.00 91.00 128 VAL A C 1
ATOM 1012 O O . VAL A 1 128 ? -3.480 -4.570 11.328 1.00 91.00 128 VAL A O 1
ATOM 1015 N N . GLY A 1 129 ? -2.168 -6.305 11.916 1.00 86.56 129 GLY A N 1
ATOM 1016 C CA . GLY A 1 129 ? -2.500 -7.142 10.770 1.00 86.56 129 GLY A CA 1
ATOM 1017 C C . GLY A 1 129 ? -1.914 -6.636 9.451 1.00 86.56 129 GLY A C 1
ATOM 1018 O O . GLY A 1 129 ? -0.957 -5.863 9.414 1.00 86.56 129 GLY A O 1
ATOM 1019 N N . ARG A 1 130 ? -2.489 -7.118 8.347 1.00 86.06 130 ARG A N 1
ATOM 1020 C CA . ARG A 1 130 ? -2.092 -6.720 6.992 1.00 86.06 130 ARG A CA 1
ATOM 1021 C C . ARG A 1 130 ? -2.836 -5.466 6.548 1.00 86.06 130 ARG A C 1
ATOM 1023 O O . ARG A 1 130 ? -3.982 -5.248 6.942 1.00 86.06 130 ARG A O 1
ATOM 1030 N N . MET A 1 131 ? -2.225 -4.707 5.645 1.00 88.62 131 MET A N 1
ATOM 1031 C CA . MET A 1 131 ? -2.926 -3.621 4.973 1.00 88.62 131 MET A CA 1
ATOM 1032 C C . MET A 1 131 ? -4.039 -4.189 4.093 1.00 88.62 131 MET A C 1
ATOM 1034 O O . MET A 1 131 ? -3.805 -5.064 3.258 1.00 88.62 131 MET A O 1
ATOM 1038 N N . LEU A 1 132 ? -5.249 -3.680 4.272 1.00 88.44 132 LEU A N 1
ATOM 1039 C CA . LEU A 1 132 ? -6.396 -4.032 3.450 1.00 88.44 132 LEU A CA 1
ATOM 1040 C C . LEU A 1 132 ? -6.547 -3.008 2.330 1.00 88.44 132 LEU A C 1
ATOM 1042 O O . LEU A 1 132 ? -6.366 -1.812 2.558 1.00 88.44 132 LEU A O 1
ATOM 1046 N N . LYS A 1 133 ? -6.888 -3.481 1.130 1.00 87.75 133 LYS A N 1
ATOM 1047 C CA . LYS A 1 133 ? -7.151 -2.660 -0.054 1.00 87.75 133 LYS A CA 1
ATOM 1048 C C . LYS A 1 133 ? -8.566 -2.950 -0.535 1.00 87.75 133 LYS A C 1
ATOM 1050 O O . LYS A 1 133 ? -8.886 -4.102 -0.810 1.00 87.75 133 LYS A O 1
ATOM 1055 N N . TYR A 1 134 ? -9.379 -1.910 -0.665 1.00 84.38 134 TYR A N 1
ATOM 1056 C CA . TYR A 1 134 ? -10.751 -2.023 -1.150 1.00 84.38 134 TYR A CA 1
ATOM 1057 C C . TYR A 1 134 ? -11.024 -1.009 -2.250 1.00 84.38 134 TYR A C 1
ATOM 1059 O O . TYR A 1 134 ? -10.465 0.092 -2.248 1.00 84.38 134 TYR A O 1
ATOM 1067 N N . HIS A 1 135 ? -11.923 -1.367 -3.170 1.00 82.00 135 HIS A N 1
ATOM 1068 C CA . HIS A 1 135 ? -12.534 -0.360 -4.022 1.00 82.00 135 HIS A CA 1
ATOM 1069 C C . HIS A 1 135 ? -13.410 0.553 -3.142 1.00 82.00 135 HIS A C 1
ATOM 1071 O O . HIS A 1 135 ? -14.125 0.040 -2.275 1.00 82.00 135 HIS A O 1
ATOM 1077 N N . PRO A 1 136 ? -13.400 1.878 -3.330 1.00 77.69 136 PRO A N 1
ATOM 1078 C CA . PRO A 1 136 ? -14.071 2.807 -2.413 1.00 77.69 136 PRO A CA 1
ATOM 1079 C C . PRO A 1 136 ? -15.594 2.697 -2.447 1.00 77.69 136 PRO A C 1
ATOM 1081 O O . PRO A 1 136 ? -16.263 3.047 -1.485 1.00 77.69 136 PRO A O 1
ATOM 1084 N N . THR A 1 137 ? -16.135 2.166 -3.543 1.00 79.00 137 THR A N 1
ATOM 1085 C CA . THR A 1 137 ? -17.563 1.863 -3.681 1.00 79.00 137 THR A CA 1
ATOM 1086 C C . THR A 1 137 ? -17.912 0.416 -3.325 1.00 79.00 137 THR A C 1
ATOM 1088 O O . THR A 1 137 ? -19.054 0.022 -3.528 1.00 79.00 137 THR A O 1
ATOM 1091 N N . SER A 1 138 ? -16.970 -0.388 -2.818 1.00 83.75 138 SER A N 1
ATOM 1092 C CA . SER A 1 138 ? -17.292 -1.734 -2.322 1.00 83.75 138 SER A CA 1
ATOM 1093 C C . SER A 1 138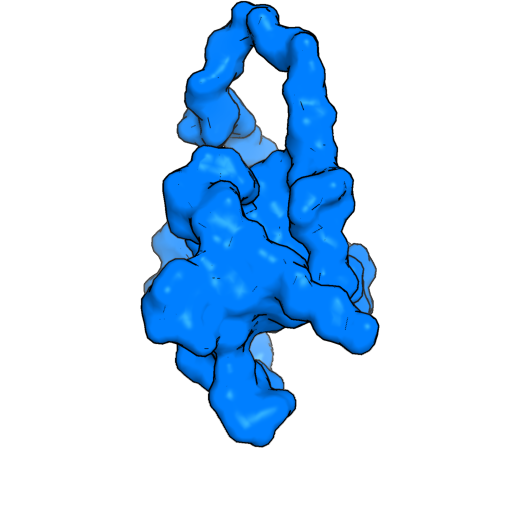 ? -18.234 -1.669 -1.117 1.00 83.75 138 SER A C 1
ATOM 1095 O O . SER A 1 138 ? -18.175 -0.712 -0.346 1.00 83.75 138 SER A O 1
ATOM 1097 N N . GLU A 1 139 ? -19.056 -2.704 -0.923 1.00 87.06 139 GLU A N 1
ATOM 1098 C CA . GLU A 1 139 ? -19.983 -2.794 0.218 1.00 87.06 139 GLU A CA 1
ATOM 1099 C C . GLU A 1 139 ? -19.262 -2.599 1.554 1.00 87.06 139 GLU A C 1
ATOM 1101 O O . GLU A 1 139 ? -19.705 -1.830 2.404 1.00 87.06 139 GLU A O 1
ATOM 1106 N N . PHE A 1 140 ? -18.092 -3.229 1.710 1.00 90.31 140 PHE A N 1
ATOM 1107 C CA . PHE A 1 140 ? -17.282 -3.063 2.909 1.00 90.31 140 PHE A CA 1
ATOM 1108 C C . PHE A 1 140 ? -16.859 -1.605 3.113 1.00 90.31 140 PHE A C 1
ATOM 1110 O O . PHE A 1 140 ? -17.050 -1.074 4.202 1.00 90.31 140 PHE A O 1
ATOM 1117 N N . ALA A 1 141 ? -16.322 -0.944 2.081 1.00 89.06 141 ALA A N 1
ATOM 1118 C CA . ALA A 1 141 ? -15.914 0.454 2.184 1.00 89.06 141 ALA A CA 1
ATOM 1119 C C . ALA A 1 141 ? -17.100 1.349 2.565 1.00 89.06 141 ALA A C 1
ATOM 1121 O O . ALA A 1 141 ? -17.003 2.107 3.522 1.00 89.06 141 ALA A O 1
ATOM 1122 N N . GLN A 1 142 ? -18.240 1.203 1.889 1.00 88.88 142 GLN A N 1
ATOM 1123 C CA . GLN A 1 142 ? -19.442 1.996 2.167 1.00 88.88 142 GLN A CA 1
ATOM 1124 C C . GLN A 1 142 ? -20.028 1.755 3.566 1.00 88.88 142 GLN A C 1
ATOM 1126 O O . GLN A 1 142 ? -20.724 2.618 4.092 1.00 88.88 142 GLN A O 1
ATOM 1131 N N . SER A 1 143 ? -19.738 0.606 4.183 1.00 92.94 143 SER A N 1
ATOM 1132 C CA . SER A 1 143 ? -20.176 0.295 5.549 1.00 92.94 143 SER A CA 1
ATOM 1133 C C . SER A 1 143 ? -19.364 0.996 6.648 1.00 92.94 143 SER A C 1
ATOM 1135 O O . SER A 1 143 ? -19.749 0.950 7.817 1.00 92.94 143 SER A O 1
ATOM 1137 N N . LEU A 1 144 ? -18.231 1.616 6.302 1.00 93.56 144 LEU A N 1
ATOM 1138 C CA . LEU A 1 144 ? -17.351 2.287 7.254 1.00 93.56 144 LEU A CA 1
ATOM 1139 C C . LEU A 1 144 ? -17.902 3.662 7.646 1.00 93.56 144 LEU A C 1
ATOM 1141 O O . LEU A 1 144 ? -18.199 4.491 6.790 1.00 93.56 144 LEU A O 1
ATOM 1145 N N . VAL A 1 145 ? -17.946 3.938 8.949 1.00 94.50 145 VAL A N 1
ATOM 1146 C CA . VAL A 1 145 ? -18.391 5.232 9.491 1.00 94.50 145 VAL A CA 1
ATOM 1147 C C . VAL A 1 145 ? -17.206 5.967 10.113 1.00 94.50 145 VAL A C 1
ATOM 1149 O O . VAL A 1 145 ? -16.523 5.396 10.963 1.00 94.50 145 VAL A O 1
ATOM 1152 N N . GLU A 1 146 ? -16.945 7.213 9.697 1.00 94.19 146 GLU A N 1
ATOM 1153 C CA . GLU A 1 146 ? -15.883 8.050 10.284 1.00 94.19 146 GLU A CA 1
ATOM 1154 C C . GLU A 1 146 ? -16.148 8.239 11.785 1.00 94.19 146 GLU A C 1
ATOM 1156 O O . GLU A 1 146 ? -17.253 8.594 12.194 1.00 94.19 146 GLU A O 1
ATOM 1161 N N . ILE A 1 147 ? -15.132 7.992 12.611 1.00 93.31 147 ILE A N 1
ATOM 1162 C CA . ILE A 1 147 ? -15.178 8.299 14.040 1.00 93.31 147 ILE A CA 1
ATOM 1163 C C . ILE A 1 147 ? -14.815 9.781 14.157 1.00 93.31 147 ILE A C 1
ATOM 1165 O O . ILE A 1 147 ? -13.677 10.154 13.869 1.00 93.31 147 ILE A O 1
ATOM 1169 N N . ALA A 1 148 ? -15.793 10.621 14.504 1.00 77.00 148 ALA A N 1
ATOM 1170 C CA . ALA A 1 148 ? -15.535 12.020 14.824 1.00 77.00 148 ALA A CA 1
ATOM 1171 C C . ALA A 1 148 ? -14.696 12.110 16.109 1.00 77.00 148 ALA A C 1
ATOM 1173 O O . ALA A 1 148 ? -14.905 11.311 17.027 1.00 77.00 148 ALA A O 1
ATOM 1174 N N . ASP A 1 149 ? -13.749 13.051 16.130 1.00 58.34 149 ASP A N 1
ATOM 1175 C CA . ASP A 1 149 ? -13.000 13.414 17.340 1.00 58.34 149 ASP A CA 1
ATOM 1176 C C . ASP A 1 149 ? -13.938 14.007 18.408 1.00 58.34 149 ASP A C 1
ATOM 1178 O O . ASP A 1 149 ? -14.882 14.741 18.022 1.00 58.34 149 ASP A O 1
#

Foldseek 3Di:
DQVVQVVVDLDFKDFLVCCQQRVVLHDDDDDPVSRVVSVVVQVPDPQKDWDAWDQDPQPGTGGMIGGPDRDPNCVVPPDDPDDPDQPQQCVLDPAQFWWAAPVGWIWHFNDRGSAWTWIFTDDPNDGDGGIDIDGCPDPRNVRIGTDDD

pLDDT: mean 82.94, std 15.47, range [34.56, 97.12]

Radius of gyration: 16.62 Å; chains: 1; bounding box: 38×27×45 Å

Sequence (149 aa):
AIKRYLDEFPGDIICALQVWYEGLGGCGVPTPADMEAMNAVLNTLEDWEPIGDVRYEKFGAQKSFKRVKALDKNKFMGGGEGQPNKLMVQHLFKLGRLYKAPDGRIFKVVVSDVFNIRLFEIKDGKMVGRMLKYHPTSEFAQSLVEIAD

Secondary structure (DSSP, 8-state):
-HHHHHHS---SEEEHHHIIIIIS---SPPPHHHHHHHHHHHHT-TTEEEEEEEEETTTEEEEEEEESS---GGGT----S-------GGGTS-TT-EEE-TTS-EEEEEEEETTEEEEEEEETTEEEEEEEEE-TTSHHHHT-EE---